Protein AF-A0A1V4QTZ6-F1 (afdb_monomer)

Secondary structure (DSSP, 8-state):
---HHHHHHHHHHHHHTTS--TTSEEEESS--HHHHHHHHHTT--EEEEGGG-TT--SGGGTTS------TTS--

Nearest PDB structures (foldseek):
  2v1p-assembly1_A  TM=4.736E-01  e=5.332E+00  Escherichia coli

Sequence (75 aa):
MRSPELIKSVFRELERDGLIDRDSTILDVCAGPRERELFLSMGYRNVTISNLDDRLAGDEFDPCPWAYQDAQNLS

Solvent-accessible surface area (backbone atoms only — not comparable to full-atom values): 4846 Å² total; per-residue (Å²): 132,83,60,70,66,59,56,53,52,53,53,52,49,38,40,73,71,66,76,48,61,50,77,48,76,44,80,38,72,89,56,56,74,68,56,54,52,50,43,46,74,72,55,38,73,41,76,43,48,58,50,72,41,86,83,67,85,45,76,91,43,71,92,49,92,62,74,90,56,57,82,90,70,73,128

Radius of gyration: 14.17 Å; Cα contacts (8 Å, |Δi|>4): 65; chains: 1; bounding box: 36×18×38 Å

Mean predicted aligned error: 8.25 Å

Foldseek 3Di:
DDDLVVVVVVVVVCVVVVNDDLADAAEAEPDDPVVVVSNVVVNRDHYDDPLPPPPDPQPVPPPDRDDRDPPVPDD

Structure (mmCIF, N/CA/C/O backbone):
data_AF-A0A1V4QTZ6-F1
#
_entry.id   AF-A0A1V4QTZ6-F1
#
loop_
_atom_site.group_PDB
_atom_site.id
_atom_site.type_symbol
_atom_site.label_atom_id
_atom_site.label_alt_id
_atom_site.label_comp_id
_atom_site.label_asym_id
_atom_site.label_entity_id
_atom_site.label_seq_id
_atom_site.pdbx_PDB_ins_code
_atom_site.Cartn_x
_atom_site.Cartn_y
_atom_site.Cartn_z
_atom_site.occupancy
_atom_site.B_iso_or_equiv
_atom_site.auth_seq_i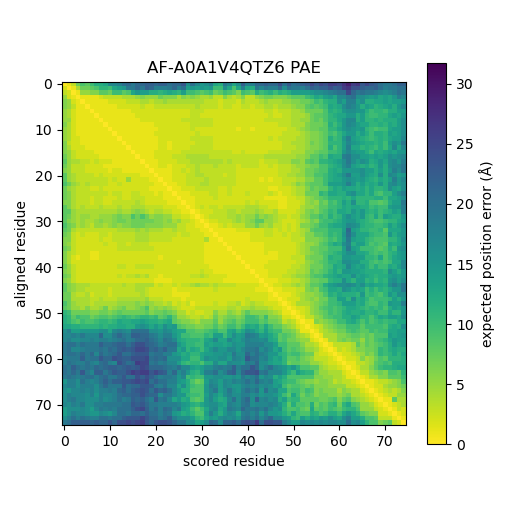d
_atom_site.auth_comp_id
_atom_site.auth_asym_id
_atom_site.auth_atom_id
_atom_site.pdbx_PDB_model_num
ATOM 1 N N . MET A 1 1 ? 11.480 11.513 1.193 1.00 53.66 1 MET A N 1
ATOM 2 C CA . MET A 1 1 ? 10.740 10.460 1.925 1.00 53.66 1 MET A CA 1
ATOM 3 C C . MET A 1 1 ? 9.821 11.134 2.940 1.00 53.66 1 MET A C 1
ATOM 5 O O . MET A 1 1 ? 10.330 11.877 3.773 1.00 53.66 1 MET A O 1
ATOM 9 N N . ARG A 1 2 ? 8.491 10.988 2.832 1.00 61.22 2 ARG A N 1
ATOM 10 C CA . ARG A 1 2 ? 7.560 11.563 3.827 1.00 61.22 2 ARG A CA 1
ATOM 11 C C . ARG A 1 2 ? 7.744 10.846 5.174 1.00 61.22 2 ARG A C 1
ATOM 13 O O . ARG A 1 2 ? 8.147 9.686 5.209 1.00 61.22 2 ARG A O 1
ATOM 20 N N . SER A 1 3 ? 7.500 11.544 6.283 1.00 82.31 3 SER A N 1
ATOM 21 C CA . SER A 1 3 ? 7.621 10.948 7.620 1.00 82.31 3 SER A CA 1
ATOM 22 C C . SER A 1 3 ? 6.553 9.858 7.808 1.00 82.31 3 SER A C 1
ATOM 24 O O . SER A 1 3 ? 5.373 10.167 7.628 1.00 82.31 3 SER A O 1
ATOM 26 N N . PRO A 1 4 ? 6.911 8.620 8.208 1.00 86.00 4 PRO A N 1
ATOM 27 C CA . PRO A 1 4 ? 5.942 7.565 8.527 1.00 86.00 4 PRO A CA 1
ATOM 28 C C . PRO A 1 4 ? 4.885 8.000 9.547 1.00 86.00 4 PRO A C 1
ATOM 30 O O . PRO A 1 4 ? 3.754 7.526 9.512 1.00 86.00 4 PRO A O 1
ATOM 33 N N . GLU A 1 5 ? 5.234 8.931 10.435 1.00 91.62 5 GLU A N 1
ATOM 34 C CA . GLU A 1 5 ? 4.318 9.444 11.454 1.00 91.62 5 GLU A CA 1
ATOM 35 C C . GLU A 1 5 ? 3.188 10.295 10.866 1.00 91.62 5 GLU A C 1
ATOM 37 O O . GLU A 1 5 ? 2.075 10.251 11.381 1.00 91.62 5 GLU A O 1
ATOM 42 N N . LEU A 1 6 ? 3.431 10.991 9.749 1.00 90.69 6 LEU A N 1
ATOM 43 C CA . LEU A 1 6 ? 2.383 11.738 9.049 1.00 90.69 6 LEU A CA 1
ATOM 44 C C . LEU A 1 6 ? 1.361 10.791 8.406 1.00 90.69 6 LEU A C 1
ATOM 46 O O . LEU A 1 6 ? 0.160 11.027 8.480 1.00 90.69 6 LEU A O 1
ATOM 50 N N . ILE A 1 7 ? 1.829 9.701 7.791 1.00 91.31 7 ILE A N 1
ATOM 51 C CA . ILE A 1 7 ? 0.939 8.699 7.183 1.00 91.31 7 ILE A CA 1
ATOM 52 C C . ILE A 1 7 ? 0.074 8.067 8.277 1.00 91.31 7 ILE A C 1
ATOM 54 O O . ILE A 1 7 ? -1.150 8.034 8.165 1.00 91.31 7 ILE A O 1
ATOM 58 N N . LYS A 1 8 ? 0.700 7.652 9.385 1.00 94.06 8 LYS A N 1
ATOM 59 C CA . LYS A 1 8 ? -0.012 7.092 10.538 1.00 94.06 8 LYS A CA 1
ATOM 60 C C . LYS A 1 8 ? -1.049 8.058 11.110 1.00 94.06 8 LYS A C 1
ATOM 62 O O . LYS A 1 8 ? -2.133 7.608 11.469 1.00 94.06 8 LYS A O 1
ATOM 67 N N . SER A 1 9 ? -0.737 9.351 11.230 1.00 95.75 9 SER A N 1
ATOM 68 C CA . SER A 1 9 ? -1.676 10.320 11.807 1.00 95.75 9 SER A CA 1
ATOM 69 C C . SER A 1 9 ? -2.908 10.512 10.929 1.00 95.75 9 SER A C 1
ATOM 71 O O . SER A 1 9 ? -4.017 10.470 11.450 1.00 95.75 9 SER A O 1
ATOM 73 N N . VAL A 1 10 ? -2.724 10.644 9.611 1.00 95.25 10 VAL A N 1
ATOM 74 C CA . VAL A 1 10 ? -3.836 10.807 8.660 1.00 95.25 10 VAL A CA 1
ATOM 75 C C . VAL A 1 10 ? -4.735 9.573 8.653 1.00 95.25 10 VAL A C 1
ATOM 77 O O . VAL A 1 10 ? -5.947 9.694 8.776 1.00 95.25 10 VAL A O 1
ATOM 80 N N . PHE A 1 11 ? -4.162 8.371 8.576 1.00 94.94 11 PHE A N 1
ATOM 81 C CA . PHE A 1 11 ? -4.965 7.145 8.533 1.00 94.94 11 PHE A CA 1
ATOM 82 C C . PHE A 1 11 ? -5.729 6.896 9.840 1.00 94.94 11 PHE A C 1
ATOM 84 O O . PHE A 1 11 ? -6.882 6.482 9.799 1.00 94.94 11 PHE A O 1
ATOM 91 N N . ARG A 1 12 ? -5.147 7.224 11.001 1.00 95.19 12 ARG A N 1
ATOM 92 C CA . ARG A 1 12 ? -5.874 7.168 12.283 1.00 95.19 12 ARG A CA 1
ATOM 93 C C . ARG A 1 12 ? -7.041 8.149 12.340 1.00 95.19 12 ARG A C 1
ATOM 95 O O . ARG A 1 12 ? -8.053 7.837 12.958 1.00 95.19 12 ARG A O 1
ATOM 102 N N . GLU A 1 13 ? -6.896 9.328 11.744 1.00 97.50 13 GLU A N 1
ATOM 103 C CA . GLU A 1 13 ? -7.979 10.307 11.664 1.00 97.50 13 GLU A CA 1
ATOM 104 C C . GLU A 1 13 ? -9.122 9.798 10.779 1.00 97.50 13 GLU A C 1
ATOM 106 O O . GLU A 1 13 ? -10.267 9.782 11.221 1.00 97.50 13 GLU A O 1
ATOM 111 N N . LEU A 1 14 ? -8.808 9.266 9.596 1.00 96.56 14 LEU A N 1
ATOM 112 C CA . LEU A 1 14 ? -9.805 8.683 8.693 1.00 96.56 14 LEU A CA 1
ATOM 113 C C . LEU A 1 14 ? -10.528 7.469 9.308 1.00 96.56 14 LEU A C 1
ATOM 115 O O . LEU A 1 14 ? -11.735 7.321 9.130 1.00 96.56 14 LEU A O 1
ATOM 119 N N . GLU A 1 15 ? -9.810 6.621 10.054 1.00 96.06 15 GLU A N 1
ATOM 120 C CA . GLU A 1 15 ? -10.389 5.505 10.819 1.00 96.06 15 GLU A CA 1
ATOM 121 C C . GLU A 1 15 ? -11.334 6.002 11.918 1.00 96.06 15 GLU A C 1
ATOM 123 O O . GLU A 1 15 ? -12.441 5.487 12.070 1.00 96.06 15 GLU A O 1
ATOM 128 N N . ARG A 1 16 ? -10.910 7.014 12.688 1.00 97.00 16 ARG A N 1
ATOM 129 C CA . ARG A 1 16 ? -11.725 7.618 13.753 1.00 97.00 16 ARG A CA 1
ATOM 130 C C . ARG A 1 16 ? -13.018 8.204 13.191 1.00 97.00 16 ARG A C 1
ATOM 132 O O . ARG A 1 16 ? -14.062 8.085 13.827 1.00 97.00 16 ARG A O 1
ATOM 139 N N . ASP A 1 17 ? -12.937 8.811 12.015 1.00 97.50 17 ASP A N 1
ATOM 140 C CA . ASP A 1 17 ? -14.071 9.436 11.342 1.00 97.50 17 ASP A CA 1
ATOM 141 C C . ASP A 1 17 ? -14.936 8.404 10.578 1.00 97.50 17 ASP A C 1
ATOM 143 O O . ASP A 1 17 ? -15.951 8.763 9.985 1.00 97.50 17 ASP A O 1
ATOM 147 N N . GLY A 1 18 ? -14.571 7.113 10.617 1.00 95.69 18 GLY A N 1
ATOM 148 C CA . GLY A 1 18 ? -15.331 6.008 10.024 1.00 95.69 18 GLY A CA 1
ATOM 149 C C . GLY A 1 18 ? -15.298 5.964 8.495 1.00 95.69 18 GLY A C 1
ATOM 150 O O . GLY A 1 18 ? -16.155 5.329 7.885 1.00 95.69 18 GLY A O 1
ATOM 151 N N . LEU A 1 19 ? -14.340 6.653 7.871 1.00 96.94 19 LEU A N 1
ATOM 152 C CA . LEU A 1 19 ? -14.225 6.761 6.414 1.00 96.94 19 LEU A CA 1
ATOM 153 C C . LEU A 1 19 ? -13.488 5.575 5.789 1.00 96.94 19 LEU A C 1
ATOM 155 O O . LEU A 1 19 ? -13.702 5.275 4.616 1.00 96.94 19 LEU A O 1
ATOM 159 N N . ILE A 1 20 ? -12.613 4.927 6.561 1.00 95.50 20 ILE A N 1
ATOM 160 C CA . ILE A 1 20 ? -11.848 3.747 6.151 1.00 95.50 20 ILE A CA 1
ATOM 161 C C . ILE A 1 20 ? -11.768 2.735 7.297 1.00 95.50 20 ILE A C 1
ATOM 163 O O . ILE A 1 20 ? -11.909 3.078 8.472 1.00 95.50 20 ILE A O 1
ATOM 167 N N . ASP A 1 21 ? -11.472 1.490 6.947 1.00 93.75 21 ASP A N 1
ATOM 168 C CA . ASP A 1 21 ? -11.245 0.383 7.869 1.00 93.75 21 ASP A CA 1
ATOM 169 C C . ASP A 1 21 ? -10.082 -0.511 7.398 1.00 93.75 21 ASP A C 1
ATOM 171 O O . ASP A 1 21 ? -9.435 -0.257 6.384 1.00 93.75 21 ASP A O 1
ATOM 175 N N . ARG A 1 22 ? -9.806 -1.594 8.131 1.00 92.31 22 ARG A N 1
ATOM 176 C CA . ARG A 1 22 ? -8.699 -2.519 7.823 1.00 92.31 22 ARG A CA 1
ATOM 177 C C . ARG A 1 22 ? -8.895 -3.339 6.540 1.00 92.31 22 ARG A C 1
ATOM 179 O O . ARG A 1 22 ? -7.920 -3.924 6.059 1.00 92.31 22 ARG A O 1
ATOM 186 N N . ASP A 1 23 ? -10.118 -3.408 6.020 1.00 92.06 23 ASP A N 1
ATOM 187 C CA . ASP A 1 23 ? -10.468 -4.126 4.790 1.00 92.06 23 ASP A CA 1
ATOM 188 C C . ASP A 1 23 ? -10.491 -3.216 3.558 1.00 92.06 23 ASP A C 1
ATOM 190 O O . ASP A 1 23 ? -10.501 -3.707 2.427 1.00 92.06 23 ASP A O 1
ATOM 194 N N . SER A 1 24 ? -10.415 -1.902 3.762 1.00 91.06 24 SER A N 1
ATOM 195 C CA . SER A 1 24 ? -10.321 -0.910 2.698 1.00 91.06 24 SER A CA 1
ATOM 196 C C . SER A 1 24 ? -9.138 -1.197 1.767 1.00 91.06 24 SER A C 1
ATOM 198 O O . SER A 1 24 ? -8.035 -1.539 2.205 1.00 91.06 24 SER A O 1
ATOM 200 N N . THR A 1 25 ? -9.369 -1.067 0.460 1.00 89.06 25 THR A N 1
ATOM 201 C CA . THR A 1 25 ? -8.331 -1.241 -0.562 1.00 89.06 25 THR A CA 1
ATOM 202 C C . THR A 1 25 ? -7.485 0.022 -0.678 1.00 89.06 25 THR A C 1
ATOM 204 O O . THR A 1 25 ? -8.005 1.106 -0.929 1.00 89.06 25 THR A O 1
ATOM 207 N N . ILE A 1 26 ? -6.171 -0.130 -0.523 1.00 88.00 26 ILE A N 1
ATOM 208 C CA . ILE A 1 26 ? -5.185 0.941 -0.642 1.00 88.00 26 ILE A CA 1
ATOM 209 C C . ILE A 1 26 ? -4.407 0.745 -1.942 1.00 88.00 26 ILE A C 1
ATOM 211 O O . ILE A 1 26 ? -3.689 -0.244 -2.106 1.00 88.00 26 ILE A O 1
ATOM 215 N N . LEU A 1 27 ? -4.524 1.722 -2.839 1.00 86.62 27 LEU A N 1
ATOM 216 C CA . LEU A 1 27 ? -3.658 1.872 -4.001 1.00 86.62 27 LEU A CA 1
ATOM 217 C C . LEU A 1 27 ? -2.628 2.961 -3.699 1.00 86.62 27 LEU A C 1
ATOM 219 O O . LEU A 1 27 ? -2.976 4.137 -3.606 1.00 86.62 27 LEU A O 1
ATOM 223 N N . ASP A 1 28 ? -1.375 2.562 -3.537 1.00 82.62 28 ASP A N 1
ATOM 224 C CA . ASP A 1 28 ? -0.267 3.477 -3.310 1.00 82.62 28 ASP A CA 1
ATOM 225 C C . ASP A 1 28 ? 0.430 3.810 -4.636 1.00 82.62 28 ASP A C 1
ATOM 227 O O . ASP A 1 28 ? 0.649 2.943 -5.493 1.00 82.62 28 ASP A O 1
ATOM 231 N N . VAL A 1 29 ? 0.738 5.087 -4.834 1.00 81.88 29 VAL A N 1
ATOM 232 C CA . VAL A 1 29 ? 1.267 5.629 -6.090 1.00 81.88 29 VAL A CA 1
ATOM 233 C C . VAL A 1 29 ? 2.567 6.355 -5.794 1.00 81.88 29 VAL A C 1
ATOM 235 O O . VAL A 1 29 ? 2.640 7.152 -4.860 1.00 81.88 29 VAL A O 1
ATOM 238 N N . CYS A 1 30 ? 3.590 6.106 -6.614 1.00 79.12 30 CYS A N 1
ATOM 239 C CA . CYS A 1 30 ? 4.946 6.624 -6.406 1.00 79.12 30 CYS A CA 1
ATOM 240 C C . CYS A 1 30 ? 5.537 6.215 -5.045 1.00 79.12 30 CYS A C 1
ATOM 242 O O . CYS A 1 30 ? 6.224 7.005 -4.391 1.00 79.12 30 CYS A O 1
ATOM 244 N N . ALA A 1 31 ? 5.258 4.986 -4.620 1.00 81.94 31 ALA A N 1
ATOM 245 C CA . ALA A 1 31 ? 5.671 4.445 -3.336 1.00 81.94 31 ALA A CA 1
ATOM 246 C C . ALA A 1 31 ? 6.677 3.306 -3.483 1.00 81.94 31 ALA A C 1
ATOM 248 O O . ALA A 1 31 ? 6.858 2.734 -4.560 1.00 81.94 31 ALA A O 1
ATOM 249 N N . GLY A 1 32 ? 7.363 3.003 -2.383 1.00 82.06 32 GLY A N 1
ATOM 250 C CA . GLY A 1 32 ? 8.320 1.914 -2.302 1.00 82.06 32 GLY A CA 1
ATOM 251 C C . GLY A 1 32 ? 7.870 0.801 -1.356 1.00 82.06 32 GLY A C 1
ATOM 252 O O . GLY A 1 32 ? 6.867 0.931 -0.649 1.00 82.06 32 GLY A O 1
ATOM 253 N N . PRO A 1 33 ? 8.649 -0.290 -1.259 1.00 83.19 33 PRO A N 1
ATOM 254 C CA . PRO A 1 33 ? 8.345 -1.419 -0.377 1.00 83.19 33 PRO A CA 1
ATOM 255 C C . PRO A 1 33 ? 8.127 -1.015 1.090 1.00 83.19 33 PRO A C 1
ATOM 257 O O . PRO A 1 33 ? 7.298 -1.602 1.782 1.00 83.19 33 PRO A O 1
ATOM 260 N N . ARG A 1 34 ? 8.818 0.037 1.546 1.00 86.94 34 ARG A N 1
ATOM 261 C CA . ARG A 1 34 ? 8.721 0.569 2.911 1.00 86.94 34 ARG A CA 1
ATOM 262 C C . ARG A 1 34 ? 7.329 1.109 3.245 1.00 86.94 34 ARG A C 1
ATOM 264 O O . ARG A 1 34 ? 6.864 0.939 4.370 1.00 86.94 34 ARG A O 1
ATOM 271 N N . GLU A 1 35 ? 6.659 1.756 2.296 1.00 87.38 35 GLU A N 1
ATOM 272 C CA . GLU A 1 35 ? 5.288 2.237 2.481 1.00 87.38 35 GLU A CA 1
ATOM 273 C C . GLU A 1 35 ? 4.298 1.065 2.556 1.00 87.38 35 GLU A C 1
ATOM 275 O O . GLU A 1 35 ? 3.436 1.039 3.437 1.00 87.38 35 GLU A O 1
ATOM 280 N N . ARG A 1 36 ? 4.481 0.024 1.733 1.00 86.31 36 ARG A N 1
ATOM 281 C CA . ARG A 1 36 ? 3.680 -1.206 1.840 1.00 86.31 36 ARG A CA 1
ATOM 282 C C . ARG A 1 36 ? 3.854 -1.887 3.193 1.00 86.31 36 ARG A C 1
ATOM 284 O O . ARG A 1 36 ? 2.863 -2.259 3.81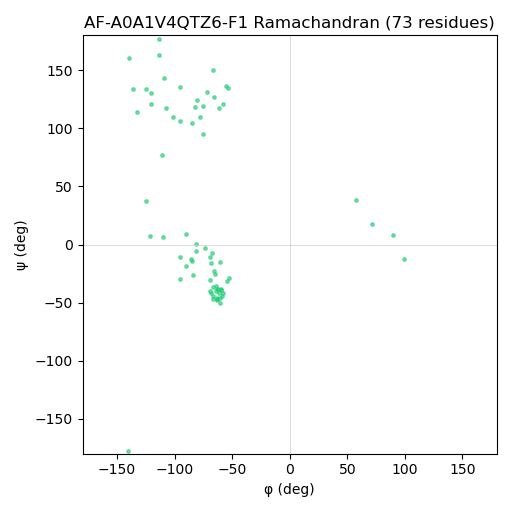7 1.00 86.31 36 ARG A O 1
ATOM 291 N N . GLU A 1 37 ? 5.085 -2.032 3.671 1.00 90.81 37 GLU A N 1
ATOM 292 C CA . GLU A 1 37 ? 5.357 -2.577 5.005 1.00 90.81 37 GLU A CA 1
ATOM 293 C C . GLU A 1 37 ? 4.703 -1.745 6.110 1.00 90.81 37 GLU A C 1
ATOM 295 O O . GLU A 1 37 ? 4.147 -2.306 7.055 1.00 90.81 37 GLU A O 1
ATOM 300 N N . LEU A 1 38 ? 4.702 -0.415 5.977 1.00 93.38 38 LEU A N 1
ATOM 301 C CA . LEU A 1 38 ? 4.022 0.470 6.917 1.00 93.38 38 LEU A CA 1
ATOM 302 C C . LEU A 1 38 ? 2.514 0.183 6.964 1.00 93.38 38 LEU A C 1
ATOM 304 O O . LEU A 1 38 ? 1.985 -0.022 8.057 1.00 93.38 38 LEU A O 1
ATOM 308 N N . PHE A 1 39 ? 1.829 0.109 5.822 1.00 92.25 39 PHE A N 1
ATOM 309 C CA . PHE A 1 39 ? 0.390 -0.182 5.796 1.00 92.25 39 PHE A CA 1
ATOM 310 C C . PHE A 1 39 ? 0.055 -1.575 6.340 1.00 92.25 39 PHE A C 1
ATOM 312 O O . PHE A 1 39 ? -0.885 -1.716 7.127 1.00 92.25 39 PHE A O 1
ATOM 319 N N . LEU A 1 40 ? 0.868 -2.582 6.013 1.00 90.94 40 LEU A N 1
ATOM 320 C CA . LEU A 1 40 ? 0.742 -3.923 6.590 1.00 90.94 40 LEU A CA 1
ATOM 321 C C . LEU A 1 40 ? 0.949 -3.904 8.113 1.00 90.94 40 LEU A C 1
ATOM 323 O O . LEU A 1 40 ? 0.174 -4.519 8.842 1.00 90.94 40 LEU A O 1
ATOM 327 N N . SER A 1 41 ? 1.934 -3.148 8.615 1.00 94.12 41 SER A N 1
ATOM 328 C CA . SER A 1 41 ? 2.180 -2.983 10.058 1.00 94.12 41 SER A CA 1
ATOM 329 C C . SER A 1 41 ? 1.031 -2.273 10.783 1.00 94.12 41 SER A C 1
ATOM 331 O O . SER A 1 41 ? 0.817 -2.482 11.975 1.00 94.12 41 SER A O 1
ATOM 333 N N . MET A 1 42 ? 0.266 -1.456 10.054 1.00 93.50 42 MET A N 1
ATOM 334 C CA . MET A 1 42 ? -0.958 -0.819 10.535 1.00 93.50 42 MET A CA 1
ATOM 335 C C . MET A 1 42 ? -2.175 -1.756 10.459 1.00 93.50 42 MET A C 1
ATOM 337 O O . MET A 1 42 ? -3.237 -1.407 10.959 1.00 93.50 42 MET A O 1
ATOM 341 N N . GLY A 1 43 ? -2.043 -2.954 9.884 1.00 94.25 43 GLY A N 1
ATOM 342 C CA . GLY A 1 43 ? -3.100 -3.965 9.813 1.00 94.25 43 GLY A CA 1
ATOM 343 C C . GLY A 1 43 ? -4.001 -3.875 8.580 1.00 94.25 43 GLY A C 1
ATOM 344 O O . GLY A 1 43 ? -5.006 -4.588 8.529 1.00 94.25 43 GLY A O 1
ATOM 345 N N . TYR A 1 44 ? -3.669 -3.028 7.602 1.00 93.88 44 TYR A N 1
ATOM 346 C CA . TYR A 1 44 ? -4.355 -3.012 6.309 1.00 93.88 44 TYR A CA 1
ATOM 347 C C . TYR A 1 44 ? -3.970 -4.247 5.505 1.00 93.88 44 TYR A C 1
ATOM 349 O O . TYR A 1 44 ? -2.791 -4.573 5.392 1.00 93.88 44 TYR A O 1
ATOM 357 N N . ARG A 1 45 ? -4.965 -4.944 4.954 1.00 89.00 45 ARG A N 1
ATOM 358 C CA . ARG A 1 45 ? -4.747 -6.226 4.261 1.00 89.00 45 ARG A CA 1
ATOM 359 C C . ARG A 1 45 ? -4.586 -6.084 2.751 1.00 89.00 45 ARG A C 1
ATOM 361 O O . ARG A 1 45 ? -3.869 -6.867 2.135 1.00 89.00 45 ARG A O 1
ATOM 368 N N . ASN A 1 46 ? -5.223 -5.073 2.172 1.00 89.31 46 ASN A N 1
ATOM 369 C CA . ASN A 1 46 ? -5.392 -4.931 0.731 1.00 89.31 46 ASN A CA 1
ATOM 370 C C . ASN A 1 46 ? -4.561 -3.748 0.217 1.00 89.31 46 ASN A C 1
ATOM 372 O O . ASN A 1 46 ? -5.108 -2.675 -0.015 1.00 89.31 46 ASN A O 1
ATOM 376 N N . VAL A 1 47 ? -3.240 -3.926 0.090 1.00 88.12 47 VAL A N 1
ATOM 377 C CA . VAL A 1 47 ? -2.299 -2.849 -0.281 1.00 88.12 47 VAL A CA 1
ATOM 378 C C . VAL A 1 47 ? -1.555 -3.192 -1.571 1.00 88.12 47 VAL A C 1
ATOM 380 O O . VAL 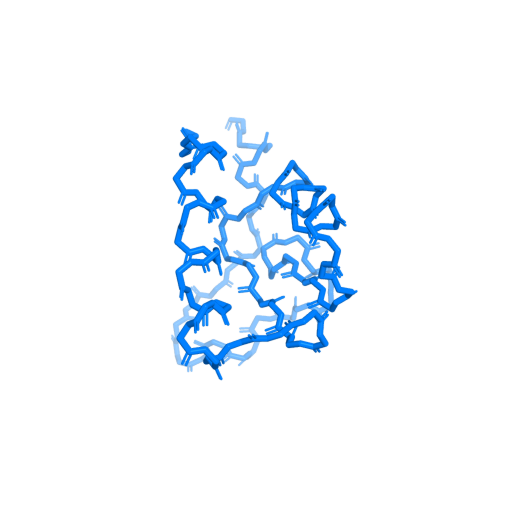A 1 47 ? -0.813 -4.179 -1.617 1.00 88.12 47 VAL A O 1
ATOM 383 N N . THR A 1 48 ? -1.698 -2.342 -2.587 1.00 85.75 48 THR A N 1
ATOM 384 C CA . THR A 1 48 ? -1.023 -2.457 -3.889 1.00 85.75 48 THR A CA 1
ATOM 385 C C . THR A 1 48 ? -0.171 -1.219 -4.144 1.00 85.75 48 THR A C 1
ATOM 387 O O . THR A 1 48 ? -0.672 -0.106 -4.027 1.00 85.75 48 THR A O 1
ATOM 390 N N . ILE A 1 49 ? 1.098 -1.399 -4.523 1.00 84.62 49 ILE A N 1
ATOM 391 C CA . ILE A 1 49 ? 1.950 -0.307 -5.015 1.00 84.62 49 ILE A CA 1
ATOM 392 C C . ILE A 1 49 ? 1.867 -0.315 -6.538 1.00 84.62 49 ILE A C 1
ATOM 394 O O . ILE A 1 49 ? 2.455 -1.181 -7.175 1.00 84.62 49 ILE A O 1
A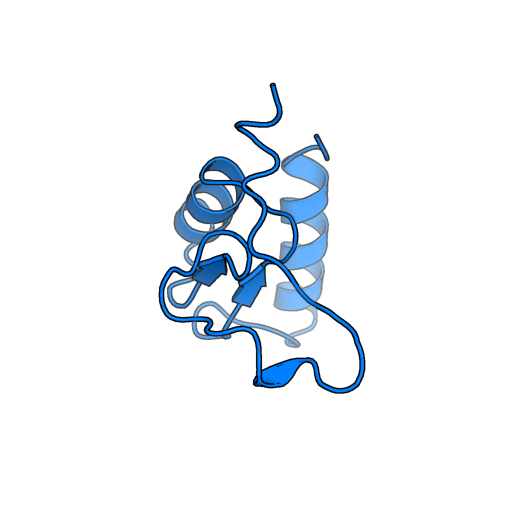TOM 398 N N . SER A 1 50 ? 1.155 0.647 -7.116 1.00 77.88 50 SER A N 1
ATOM 399 C CA . SER A 1 50 ? 0.931 0.725 -8.568 1.00 77.88 50 SER A CA 1
ATOM 400 C C . SER A 1 50 ? 2.230 0.813 -9.371 1.00 77.88 50 SER A C 1
ATOM 402 O O . SER A 1 50 ? 2.412 0.085 -10.334 1.00 77.88 50 SER A O 1
ATOM 404 N N . ASN A 1 51 ? 3.186 1.644 -8.952 1.00 74.81 51 ASN A N 1
ATOM 405 C CA . ASN A 1 51 ? 4.447 1.827 -9.679 1.00 74.81 51 ASN A CA 1
ATOM 406 C C . ASN A 1 51 ? 5.424 0.649 -9.559 1.00 74.81 51 ASN A C 1
ATOM 408 O O . ASN A 1 51 ? 6.495 0.721 -10.146 1.00 74.81 51 ASN A O 1
ATOM 412 N N . LEU A 1 52 ? 5.087 -0.383 -8.782 1.00 70.19 52 LEU A N 1
ATOM 413 C CA . LEU A 1 52 ? 5.838 -1.636 -8.665 1.00 70.19 52 LEU A CA 1
ATOM 414 C C . LEU A 1 52 ? 4.967 -2.847 -9.049 1.00 70.19 52 LEU A C 1
ATOM 416 O O . LEU A 1 52 ? 5.381 -3.985 -8.840 1.00 70.19 52 LEU A O 1
ATOM 420 N N . ASP A 1 53 ? 3.753 -2.614 -9.562 1.00 71.38 53 ASP A N 1
ATOM 421 C CA . ASP A 1 53 ? 2.850 -3.673 -10.003 1.00 71.38 53 ASP A CA 1
ATOM 422 C C . ASP A 1 53 ? 3.207 -4.054 -11.442 1.00 71.38 53 ASP A C 1
ATOM 424 O O . ASP A 1 53 ? 2.922 -3.326 -12.394 1.00 71.38 53 ASP A O 1
ATOM 428 N N . ASP A 1 54 ? 3.857 -5.206 -11.585 1.00 67.75 54 ASP A N 1
ATOM 429 C CA . ASP A 1 54 ? 4.319 -5.762 -12.858 1.00 67.75 54 ASP A CA 1
ATOM 430 C C . ASP A 1 54 ? 3.176 -6.193 -13.790 1.00 67.75 54 ASP A C 1
ATOM 432 O O . ASP A 1 54 ? 3.412 -6.525 -14.953 1.00 67.75 54 ASP A O 1
ATOM 436 N N . ARG A 1 55 ? 1.932 -6.165 -13.300 1.00 68.94 55 ARG A N 1
ATOM 437 C CA . ARG A 1 55 ? 0.727 -6.473 -14.076 1.00 68.94 55 ARG A CA 1
ATOM 438 C C . ARG A 1 55 ? 0.187 -5.271 -14.849 1.00 68.94 55 ARG A C 1
ATOM 440 O O . ARG A 1 55 ? -0.668 -5.475 -15.707 1.00 68.94 55 ARG A O 1
ATOM 447 N N . LEU A 1 56 ? 0.630 -4.047 -14.548 1.00 68.19 56 LEU A N 1
ATOM 448 C CA . LEU A 1 56 ? 0.194 -2.852 -15.275 1.00 68.19 56 LEU A CA 1
ATOM 449 C C . LEU A 1 56 ? 0.887 -2.785 -16.639 1.00 68.19 56 LEU A C 1
ATOM 451 O O . LEU A 1 56 ? 2.113 -2.710 -16.720 1.00 68.19 56 LEU A O 1
ATOM 455 N N . ALA A 1 57 ? 0.091 -2.800 -17.709 1.0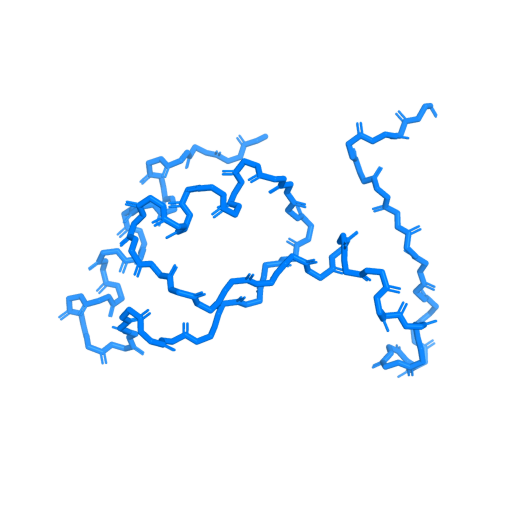0 68.88 57 ALA A N 1
ATOM 456 C CA . ALA A 1 57 ? 0.595 -2.759 -19.082 1.00 68.88 57 ALA A CA 1
ATOM 457 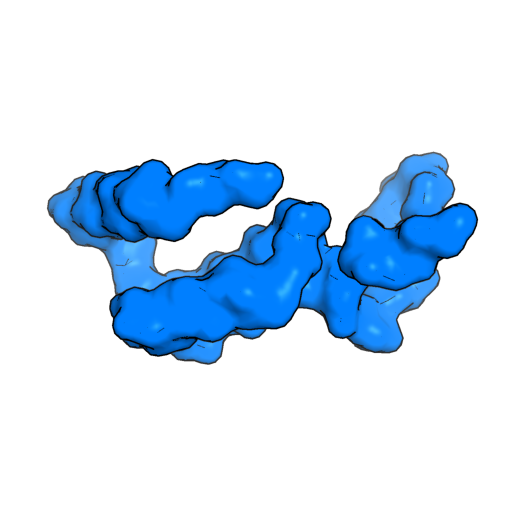C C . ALA A 1 57 ? 0.750 -1.324 -19.617 1.00 68.88 57 ALA A C 1
ATOM 459 O O . ALA A 1 57 ? 1.496 -1.109 -20.570 1.00 68.88 57 ALA A O 1
ATOM 460 N N . GLY A 1 58 ? 0.090 -0.342 -18.985 1.00 64.94 58 GLY A N 1
ATOM 461 C CA . GLY A 1 58 ? 0.171 1.077 -19.341 1.00 64.94 58 GLY A CA 1
ATOM 462 C C . GLY A 1 58 ? -1.000 1.581 -20.187 1.00 64.94 58 GLY A C 1
ATOM 463 O O . GLY A 1 58 ? -1.184 2.794 -20.292 1.00 64.94 58 GLY A O 1
ATOM 464 N N . ASP A 1 59 ? -1.817 0.673 -20.726 1.00 71.00 59 ASP A N 1
ATOM 465 C CA . ASP A 1 59 ? -3.001 0.986 -21.537 1.00 71.00 59 ASP A CA 1
ATOM 466 C C . ASP A 1 59 ? -4.098 1.695 -20.721 1.00 71.00 59 ASP A C 1
ATOM 468 O O . ASP A 1 59 ? -4.927 2.422 -21.266 1.00 71.00 59 ASP A O 1
ATOM 472 N N . GLU A 1 60 ? -4.096 1.533 -19.396 1.00 68.25 60 GLU A N 1
ATOM 473 C CA . GLU A 1 60 ? -5.071 2.133 -18.480 1.00 68.25 60 GLU A CA 1
ATOM 474 C C . GLU A 1 60 ? -4.942 3.661 -18.351 1.00 68.25 60 GLU A C 1
ATOM 476 O O . GLU A 1 60 ? -5.814 4.306 -17.763 1.00 68.25 60 GLU A O 1
ATOM 481 N N . PHE A 1 61 ? -3.861 4.243 -18.879 1.00 62.84 61 PHE A N 1
ATOM 482 C CA . PHE A 1 61 ? -3.524 5.659 -18.725 1.00 62.84 61 PHE A CA 1
ATOM 483 C C . PHE A 1 61 ? -3.667 6.483 -20.017 1.00 62.84 61 PHE A C 1
ATOM 485 O O . PHE A 1 61 ? -3.343 7.671 -20.004 1.00 62.84 61 PHE A O 1
ATOM 492 N N . ASP A 1 62 ? -4.187 5.906 -21.109 1.00 60.31 62 ASP A N 1
ATOM 493 C CA . ASP A 1 62 ? -4.463 6.624 -22.366 1.00 60.31 62 ASP A CA 1
ATOM 494 C C . ASP A 1 62 ? -5.352 7.873 -22.129 1.00 60.31 62 ASP A C 1
ATOM 496 O O . ASP A 1 62 ? -6.329 7.796 -21.374 1.00 60.31 62 ASP A O 1
ATOM 500 N N . PRO A 1 63 ? -5.043 9.054 -22.719 1.00 71.94 63 PRO A N 1
ATOM 501 C CA . PRO A 1 63 ? -4.008 9.360 -23.722 1.00 71.94 63 PRO A CA 1
ATOM 502 C C . PRO A 1 63 ? -2.641 9.760 -23.155 1.00 71.94 63 PRO A C 1
ATOM 504 O O . PRO A 1 63 ? -1.777 10.255 -23.885 1.00 71.94 63 PRO A O 1
ATOM 507 N N . CYS A 1 64 ? -2.439 9.630 -21.848 1.00 52.38 64 CYS A N 1
ATOM 508 C CA . CYS A 1 64 ? -1.200 10.030 -21.206 1.00 52.38 64 CYS A CA 1
ATOM 509 C C . CYS A 1 64 ? -0.158 8.910 -21.362 1.00 52.38 64 CYS A C 1
ATOM 511 O O . CYS A 1 64 ? -0.368 7.817 -20.839 1.00 52.38 64 CYS A O 1
ATOM 513 N N . PRO A 1 65 ? 0.985 9.157 -22.031 1.00 58.28 65 PRO A N 1
ATOM 514 C CA . PRO A 1 65 ? 2.038 8.158 -22.125 1.00 58.28 65 PRO A CA 1
ATOM 515 C C . PRO A 1 65 ? 2.552 7.829 -20.721 1.00 58.28 65 PRO A C 1
ATOM 517 O O . PRO A 1 65 ? 3.079 8.692 -20.015 1.00 58.28 65 PRO A O 1
ATOM 520 N N . TRP A 1 66 ? 2.379 6.574 -20.324 1.00 69.00 66 TRP A N 1
ATOM 521 C CA . TRP A 1 66 ? 2.854 6.032 -19.061 1.00 69.00 66 TRP A CA 1
ATOM 522 C C . TRP A 1 66 ? 4.014 5.073 -19.319 1.00 69.00 66 TRP A C 1
ATOM 524 O O . TRP A 1 66 ? 4.031 4.342 -20.308 1.00 69.00 66 TRP A O 1
ATOM 534 N N . ALA A 1 67 ? 4.997 5.078 -18.425 1.00 67.00 67 ALA A N 1
ATOM 535 C CA . ALA A 1 67 ? 6.081 4.112 -18.424 1.00 67.00 67 ALA A CA 1
ATOM 536 C C . ALA A 1 67 ? 6.319 3.652 -16.990 1.00 67.00 67 ALA A C 1
ATOM 538 O O . ALA A 1 67 ? 6.421 4.483 -16.083 1.00 67.00 67 ALA A O 1
ATOM 539 N N . TYR A 1 68 ? 6.458 2.341 -16.801 1.00 66.19 68 TYR A N 1
ATOM 540 C CA . TYR A 1 68 ? 6.940 1.790 -15.544 1.00 66.19 68 TYR A CA 1
ATOM 541 C C . TYR A 1 68 ? 8.325 2.375 -15.239 1.00 66.19 68 TYR A C 1
ATOM 543 O O . TYR A 1 68 ? 9.259 2.242 -16.032 1.00 66.19 68 TYR A O 1
ATOM 551 N N . GLN A 1 69 ? 8.447 3.045 -14.097 1.00 64.56 69 GLN A N 1
ATOM 552 C CA . GLN A 1 69 ? 9.699 3.599 -13.601 1.00 64.56 69 GLN A CA 1
ATOM 553 C C 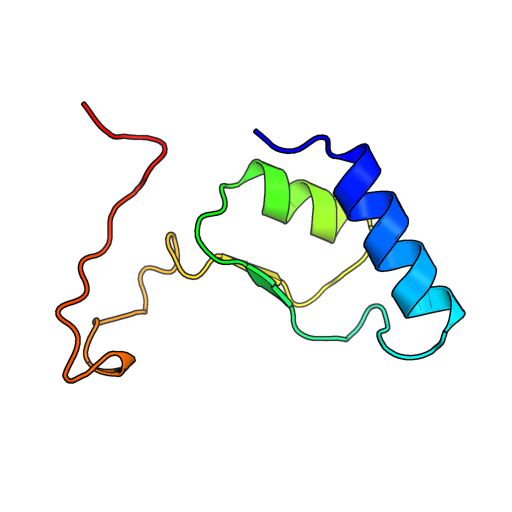. GLN A 1 69 ? 9.831 3.213 -12.134 1.00 64.56 69 GLN A C 1
ATOM 555 O O . GLN A 1 69 ? 9.067 3.677 -11.282 1.00 64.56 69 GLN A O 1
ATOM 560 N N . ASP A 1 70 ? 10.822 2.378 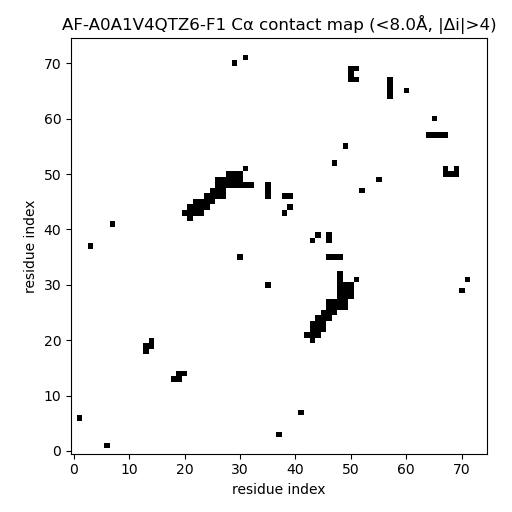-11.837 1.00 66.88 70 ASP A N 1
ATOM 561 C CA . ASP A 1 70 ? 11.228 2.129 -10.462 1.00 66.88 70 ASP A CA 1
ATOM 562 C C . ASP A 1 70 ? 12.032 3.337 -9.968 1.00 66.88 70 ASP A C 1
ATOM 564 O O . ASP A 1 70 ? 13.239 3.448 -10.184 1.00 66.88 70 ASP A O 1
ATOM 568 N N . ALA A 1 71 ? 11.343 4.266 -9.302 1.00 63.75 71 ALA A N 1
ATOM 569 C CA . ALA A 1 71 ? 11.951 5.476 -8.758 1.00 63.75 71 ALA A CA 1
ATOM 570 C C . ALA A 1 71 ? 13.058 5.195 -7.721 1.00 63.75 71 ALA A C 1
ATOM 572 O O . ALA A 1 71 ? 13.826 6.101 -7.392 1.00 63.75 71 ALA A O 1
ATOM 573 N N . GLN A 1 72 ? 13.148 3.969 -7.191 1.00 55.38 72 GLN A N 1
ATOM 574 C CA . GLN A 1 72 ? 14.206 3.557 -6.268 1.00 55.38 72 GLN A CA 1
ATOM 575 C C . GLN A 1 72 ? 15.471 3.071 -6.984 1.00 55.38 72 GLN A C 1
ATOM 577 O O . GLN A 1 72 ? 16.514 2.949 -6.343 1.00 55.38 72 GLN A O 1
ATOM 582 N N . ASN A 1 73 ? 15.394 2.838 -8.295 1.00 66.00 73 ASN A N 1
ATOM 583 C CA . ASN A 1 73 ? 16.493 2.373 -9.134 1.00 66.00 73 ASN A CA 1
ATOM 584 C C . ASN A 1 73 ? 16.745 3.313 -10.326 1.00 66.00 73 ASN A C 1
ATOM 586 O O . ASN A 1 73 ? 17.045 2.880 -11.438 1.00 66.00 73 ASN A O 1
ATOM 590 N N . LEU A 1 74 ? 16.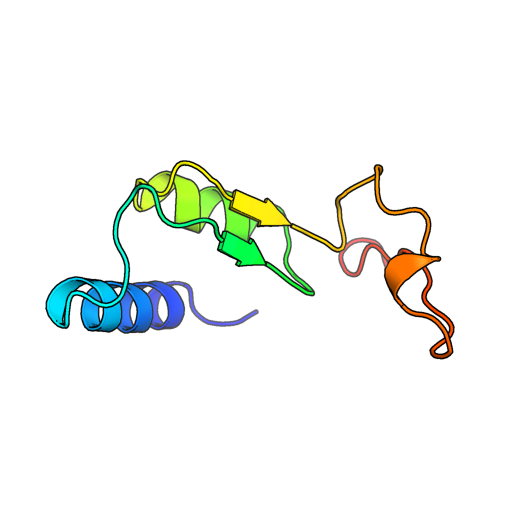601 4.619 -10.101 1.00 62.41 74 LEU A N 1
ATOM 591 C CA . LEU A 1 74 ? 17.013 5.632 -11.069 1.00 62.41 74 LEU A CA 1
ATOM 592 C C . LEU A 1 74 ? 18.539 5.788 -10.990 1.00 62.41 74 LEU A C 1
ATOM 594 O O . LEU A 1 74 ? 19.053 6.279 -9.983 1.00 62.41 74 LEU A O 1
ATOM 598 N N . SER A 1 75 ? 19.249 5.334 -12.028 1.00 61.72 75 SER A N 1
ATOM 599 C CA . SER A 1 75 ? 20.695 5.543 -12.221 1.00 61.72 75 SER A CA 1
ATOM 600 C C . SER A 1 75 ? 21.001 6.874 -12.894 1.00 61.72 75 SER A C 1
ATOM 602 O O . SER A 1 75 ? 20.313 7.157 -13.903 1.00 61.72 75 SER A O 1
#

pLDDT: mean 81.2, std 13.2, range [52.38, 97.5]